Protein AF-A0A3Q8XRW9-F1 (afdb_monomer_lite)

Radius of gyration: 12.32 Å; chains: 1; bounding box: 30×25×29 Å

pLDDT: mean 89.96, std 6.55, range [59.56, 96.81]

Foldseek 3Di:
DDPVLLVQLVVVLVCCCVPVVVVNVVLLVVLQVVVCVVVVNDGDDPVSSVVSSSVVSSVVDDDD

Organism: NCBI:txid2341112

Structure (mmCIF, N/CA/C/O backbone):
data_AF-A0A3Q8XRW9-F1
#
_entry.id   AF-A0A3Q8XRW9-F1
#
loop_
_atom_site.group_PDB
_atom_site.id
_atom_site.type_symbol
_atom_site.label_atom_id
_atom_site.label_alt_id
_atom_site.label_comp_id
_atom_site.label_asym_id
_atom_site.label_entity_id
_atom_site.label_seq_id
_atom_site.pdbx_PDB_ins_code
_atom_site.Cartn_x
_atom_site.Cartn_y
_atom_site.Cartn_z
_atom_site.occupancy
_atom_site.B_iso_or_equiv
_atom_site.auth_seq_id
_atom_site.auth_comp_id
_atom_site.auth_asym_id
_atom_site.auth_atom_id
_atom_site.pdbx_PDB_model_num
ATOM 1 N N . MET A 1 1 ? 8.069 -10.227 4.639 1.00 76.38 1 MET A N 1
ATOM 2 C CA . MET A 1 1 ? 8.840 -9.978 3.402 1.00 76.38 1 MET A CA 1
ATOM 3 C C . MET A 1 1 ? 10.321 -9.925 3.733 1.00 76.38 1 MET A C 1
ATOM 5 O O . MET A 1 1 ? 10.672 -9.291 4.720 1.00 76.38 1 MET A O 1
ATOM 9 N N . ASN A 1 2 ? 11.176 -10.568 2.938 1.00 88.44 2 ASN A N 1
ATOM 10 C CA . ASN A 1 2 ? 12.621 -10.299 2.962 1.00 88.44 2 ASN A CA 1
ATOM 11 C C . ASN A 1 2 ? 12.966 -9.081 2.07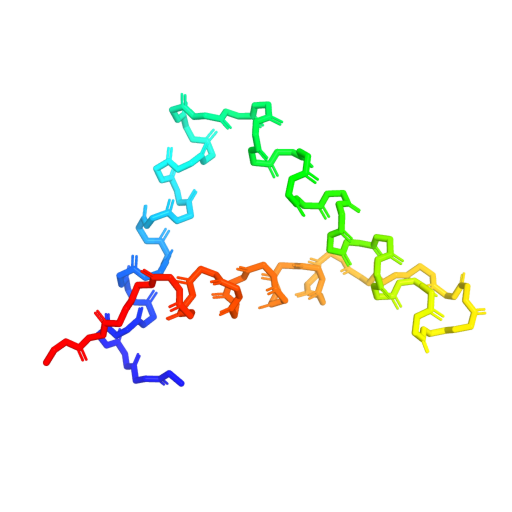2 1.00 88.44 2 ASN A C 1
ATOM 13 O O . ASN A 1 2 ? 12.103 -8.576 1.350 1.00 88.44 2 ASN A O 1
ATOM 17 N N . ASN A 1 3 ? 14.218 -8.611 2.099 1.00 89.75 3 ASN A N 1
ATOM 18 C CA . ASN A 1 3 ? 14.632 -7.427 1.328 1.00 89.75 3 ASN A CA 1
ATOM 19 C C . ASN A 1 3 ? 14.406 -7.590 -0.187 1.00 89.75 3 ASN A C 1
ATOM 21 O O . ASN A 1 3 ? 13.987 -6.644 -0.846 1.00 89.75 3 ASN A O 1
ATOM 25 N N . ALA A 1 4 ? 14.633 -8.786 -0.741 1.00 89.44 4 ALA A N 1
ATOM 26 C CA . ALA A 1 4 ? 14.435 -9.052 -2.167 1.00 89.44 4 ALA A CA 1
ATOM 27 C C . ALA A 1 4 ? 12.949 -8.992 -2.568 1.00 89.44 4 ALA A C 1
ATOM 29 O O . ALA A 1 4 ? 12.603 -8.386 -3.582 1.00 89.44 4 ALA A O 1
ATOM 30 N N . GLN A 1 5 ? 12.063 -9.557 -1.742 1.00 88.31 5 GLN A N 1
ATOM 31 C CA . GLN A 1 5 ? 10.610 -9.446 -1.897 1.00 88.31 5 GLN A CA 1
ATOM 32 C C . GLN A 1 5 ? 10.165 -7.987 -1.832 1.00 88.31 5 GLN A C 1
ATOM 34 O O . GLN A 1 5 ? 9.411 -7.550 -2.694 1.00 88.31 5 GLN A O 1
ATOM 39 N N . MET A 1 6 ? 10.666 -7.219 -0.862 1.00 90.44 6 MET A N 1
ATOM 40 C CA . MET A 1 6 ? 10.291 -5.815 -0.691 1.00 90.44 6 MET A CA 1
ATOM 41 C C . MET A 1 6 ? 10.666 -4.965 -1.909 1.00 90.44 6 MET A C 1
ATOM 43 O O . MET A 1 6 ? 9.835 -4.202 -2.391 1.00 90.44 6 MET A O 1
ATOM 47 N N . VAL A 1 7 ? 11.876 -5.141 -2.455 1.00 92.75 7 VAL A N 1
ATOM 48 C CA . VAL A 1 7 ? 12.305 -4.447 -3.682 1.00 92.75 7 VAL A CA 1
ATOM 49 C C . VAL A 1 7 ? 11.411 -4.817 -4.866 1.00 92.75 7 VAL A C 1
ATOM 51 O O . VAL A 1 7 ? 10.981 -3.938 -5.608 1.00 92.75 7 VAL A O 1
ATOM 54 N N . LYS A 1 8 ? 11.085 -6.105 -5.032 1.00 92.75 8 LYS A N 1
ATOM 55 C CA . LYS A 1 8 ? 10.199 -6.566 -6.110 1.00 92.75 8 LYS A CA 1
ATOM 56 C C . LYS A 1 8 ? 8.798 -5.955 -5.996 1.00 92.75 8 LYS A C 1
ATOM 58 O O . LYS A 1 8 ? 8.284 -5.447 -6.987 1.00 92.75 8 LYS A O 1
ATOM 63 N N . CYS A 1 9 ? 8.217 -5.961 -4.797 1.00 93.94 9 CYS A N 1
ATOM 64 C CA . CYS A 1 9 ? 6.886 -5.402 -4.551 1.00 93.94 9 CYS A CA 1
ATOM 65 C C . CYS A 1 9 ? 6.865 -3.887 -4.757 1.00 93.94 9 CYS A C 1
ATOM 67 O O . CYS A 1 9 ? 5.952 -3.365 -5.386 1.00 93.94 9 CYS A O 1
ATOM 69 N N . PHE A 1 10 ? 7.900 -3.183 -4.292 1.00 93.62 10 PHE A N 1
ATOM 70 C CA . PHE A 1 10 ? 8.019 -1.743 -4.489 1.00 93.62 10 PHE A CA 1
ATOM 71 C C . PHE A 1 10 ? 8.145 -1.369 -5.972 1.00 93.62 10 PHE A C 1
ATOM 73 O O . PHE A 1 10 ? 7.499 -0.428 -6.429 1.00 93.62 10 PHE A O 1
ATOM 80 N N . ASN A 1 11 ? 8.927 -2.121 -6.749 1.00 94.38 11 ASN A N 1
ATOM 81 C CA . ASN A 1 11 ? 9.039 -1.884 -8.188 1.00 94.38 11 ASN A CA 1
ATOM 82 C C . ASN A 1 11 ? 7.701 -2.102 -8.903 1.00 94.38 11 ASN A C 1
ATOM 84 O O . ASN A 1 11 ? 7.337 -1.303 -9.761 1.00 94.38 11 ASN A O 1
ATOM 88 N N . GLU A 1 12 ? 6.958 -3.146 -8.534 1.00 95.00 12 GLU A N 1
ATOM 89 C CA . GLU A 1 12 ? 5.635 -3.412 -9.106 1.00 95.00 12 GLU A CA 1
ATOM 90 C C . GLU A 1 12 ? 4.612 -2.345 -8.706 1.00 95.00 12 GLU A C 1
ATOM 92 O O . GLU A 1 12 ? 3.836 -1.894 -9.546 1.00 95.00 12 GLU A O 1
ATOM 97 N N . TRP A 1 13 ? 4.653 -1.870 -7.460 1.00 94.44 13 TRP A N 1
ATOM 98 C CA . TRP A 1 13 ? 3.870 -0.712 -7.045 1.00 94.44 13 TRP A CA 1
ATOM 99 C C . TRP A 1 13 ? 4.168 0.483 -7.949 1.00 94.44 13 TRP A C 1
ATOM 101 O O . TRP A 1 13 ? 3.249 1.063 -8.525 1.00 94.44 13 TRP A O 1
ATOM 111 N N . MET A 1 14 ? 5.442 0.859 -8.093 1.00 95.44 14 MET A N 1
ATOM 112 C CA . MET A 1 14 ? 5.836 2.008 -8.912 1.00 95.44 14 MET A CA 1
ATOM 113 C C . MET A 1 14 ? 5.431 1.830 -10.378 1.00 95.44 14 MET A C 1
ATOM 115 O O . MET A 1 14 ? 4.979 2.792 -10.998 1.00 95.44 14 MET A O 1
ATOM 119 N N . ARG 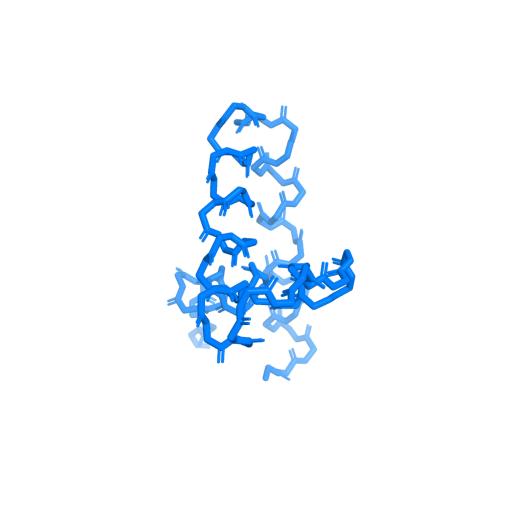A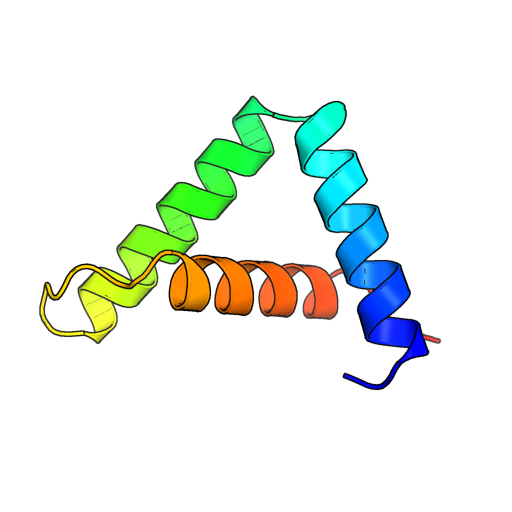 1 15 ? 5.523 0.607 -10.915 1.00 95.50 15 ARG A N 1
ATOM 1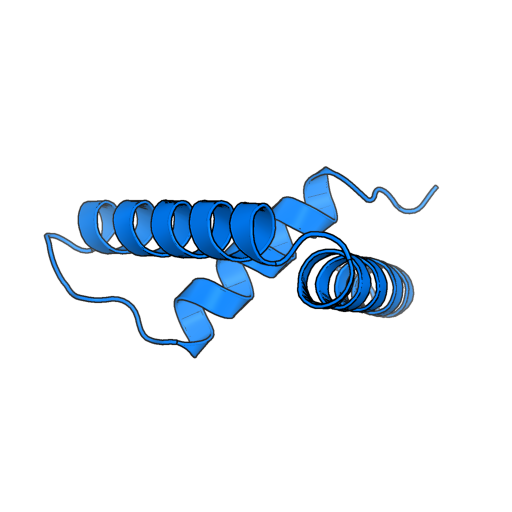20 C CA . ARG A 1 15 ? 5.034 0.273 -12.256 1.00 95.50 15 ARG A CA 1
ATOM 121 C C . ARG A 1 15 ? 3.533 0.538 -12.374 1.00 95.50 15 ARG A C 1
ATOM 123 O O . ARG A 1 15 ? 3.135 1.274 -13.267 1.00 95.50 15 ARG A O 1
ATOM 130 N N . ARG A 1 16 ? 2.707 0.023 -11.452 1.00 94.75 16 ARG A N 1
ATOM 131 C CA . ARG A 1 16 ? 1.247 0.261 -11.447 1.00 94.75 16 ARG A CA 1
ATOM 132 C C . ARG A 1 16 ? 0.902 1.737 -11.308 1.00 94.75 16 ARG A C 1
ATOM 134 O O . ARG A 1 16 ? 0.019 2.218 -12.003 1.00 94.75 16 ARG A O 1
ATOM 141 N N . TYR A 1 17 ? 1.615 2.461 -10.451 1.00 93.75 17 TYR A N 1
ATOM 142 C CA . TYR A 1 17 ? 1.405 3.894 -10.259 1.00 93.75 17 TYR A CA 1
ATOM 143 C C . TYR A 1 17 ? 1.678 4.706 -11.538 1.00 93.75 17 TYR A C 1
ATOM 145 O O . TYR A 1 17 ? 0.952 5.653 -11.831 1.00 93.75 17 TYR A O 1
ATOM 153 N N . ILE A 1 18 ? 2.706 4.336 -12.309 1.00 95.50 18 ILE A N 1
ATOM 154 C CA . ILE A 1 18 ? 3.107 5.050 -13.532 1.00 95.50 18 ILE A CA 1
ATOM 155 C C . ILE A 1 18 ? 2.297 4.595 -14.754 1.00 95.50 18 ILE A C 1
ATOM 157 O O . ILE A 1 18 ? 1.851 5.426 -15.542 1.00 95.50 18 ILE A O 1
ATOM 161 N N . GLU A 1 19 ? 2.132 3.286 -14.934 1.00 96.81 19 GLU A N 1
ATOM 162 C CA . GLU A 1 19 ? 1.572 2.682 -16.150 1.00 96.81 19 GLU A CA 1
ATOM 163 C C . GLU A 1 19 ? 0.058 2.442 -16.058 1.00 96.81 19 GLU A C 1
ATOM 165 O O . GLU A 1 19 ? -0.630 2.456 -17.076 1.00 96.81 19 GLU A O 1
ATOM 170 N N . GLU A 1 20 ? -0.478 2.237 -14.851 1.00 95.31 20 GLU A N 1
ATOM 171 C CA . GLU A 1 20 ? -1.882 1.878 -14.605 1.00 95.31 20 GLU A CA 1
ATOM 172 C C . GLU A 1 20 ? -2.526 2.759 -13.503 1.00 95.31 20 GLU A C 1
ATOM 174 O O . GLU A 1 20 ? -3.149 2.228 -12.577 1.00 95.31 20 GLU A O 1
ATOM 179 N N . PRO A 1 21 ? -2.432 4.1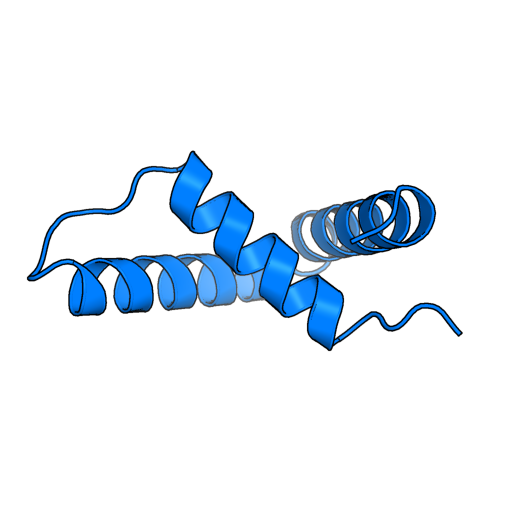07 -13.568 1.00 93.56 21 PRO A N 1
ATOM 180 C CA . PRO A 1 21 ? -2.775 4.989 -12.446 1.00 93.56 21 PRO A CA 1
ATOM 181 C C . PRO A 1 21 ? -4.228 4.852 -11.967 1.00 93.56 21 PRO A C 1
ATOM 183 O O . PRO A 1 21 ? -4.478 4.859 -10.767 1.00 93.56 21 PRO A O 1
ATOM 186 N N . GLY A 1 22 ? -5.188 4.658 -12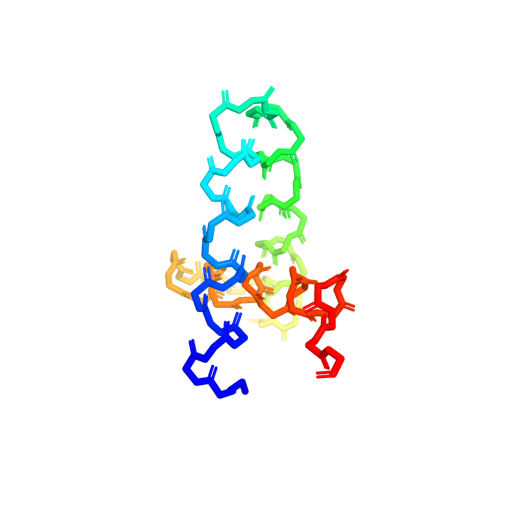.879 1.00 95.25 22 GLY A N 1
ATOM 187 C CA . GLY A 1 22 ? -6.597 4.477 -12.504 1.00 95.25 22 GLY A CA 1
ATOM 188 C C . GLY A 1 22 ? -6.868 3.149 -11.789 1.00 95.25 22 GLY A C 1
ATOM 189 O O . GLY A 1 22 ? -7.678 3.089 -10.867 1.00 95.25 22 GLY A O 1
ATOM 190 N N . ARG A 1 23 ? -6.157 2.080 -12.170 1.00 91.50 23 ARG A N 1
ATOM 191 C CA . ARG A 1 23 ? -6.234 0.795 -11.466 1.00 91.50 23 ARG A CA 1
ATOM 192 C C . ARG A 1 23 ? -5.575 0.903 -10.096 1.00 91.50 23 ARG A C 1
ATOM 194 O O . ARG A 1 23 ? -6.144 0.431 -9.119 1.00 91.50 23 ARG A O 1
ATOM 201 N N . PHE A 1 24 ? -4.411 1.546 -10.031 1.00 93.44 24 PHE A N 1
ATOM 202 C CA . PHE A 1 24 ? -3.711 1.801 -8.779 1.00 93.44 24 PHE A CA 1
ATOM 203 C C . PHE A 1 24 ? -4.593 2.582 -7.794 1.00 93.44 24 PHE A C 1
ATOM 205 O O . PHE A 1 24 ? -4.722 2.187 -6.639 1.00 93.44 24 PHE A O 1
ATOM 212 N N . GLU A 1 25 ? -5.253 3.648 -8.254 1.00 94.25 25 GLU A N 1
ATOM 213 C CA . GLU A 1 25 ? -6.170 4.436 -7.429 1.00 94.25 25 GLU A CA 1
ATOM 214 C C . GLU A 1 25 ? -7.359 3.598 -6.939 1.00 94.25 25 GLU A C 1
ATOM 216 O O . GLU A 1 25 ? -7.675 3.630 -5.752 1.00 94.25 25 GLU A O 1
ATOM 221 N N . ALA A 1 26 ? -7.972 2.786 -7.805 1.00 93.94 26 ALA A N 1
ATOM 222 C CA . ALA A 1 26 ? -9.065 1.898 -7.408 1.00 93.94 26 ALA A CA 1
ATOM 223 C C . ALA A 1 26 ? -8.628 0.847 -6.367 1.00 93.94 26 ALA A C 1
ATOM 225 O O . ALA A 1 26 ? -9.351 0.597 -5.400 1.00 93.94 26 ALA A O 1
ATOM 226 N N . GLU A 1 27 ? -7.441 0.254 -6.531 1.00 92.75 27 GLU A N 1
ATOM 227 C CA . GLU A 1 27 ? -6.860 -0.683 -5.561 1.00 92.75 27 GLU A CA 1
ATOM 228 C C . GLU A 1 27 ? -6.589 0.015 -4.218 1.00 92.75 27 GLU A C 1
ATOM 230 O O . GLU A 1 27 ? -6.952 -0.513 -3.165 1.00 92.75 27 GLU A O 1
ATOM 235 N N . PHE A 1 28 ? -6.030 1.228 -4.247 1.00 92.56 28 PHE A N 1
ATOM 236 C CA . PHE A 1 28 ? -5.760 2.019 -3.047 1.00 92.56 28 PHE A CA 1
ATOM 237 C C . PHE A 1 28 ? -7.048 2.402 -2.304 1.00 92.56 28 PHE A C 1
ATOM 239 O O . PHE A 1 28 ? -7.127 2.227 -1.089 1.00 92.56 28 PHE A O 1
ATOM 246 N N . GLN A 1 29 ? -8.084 2.853 -3.019 1.00 92.62 29 GLN A N 1
ATOM 247 C CA . GLN A 1 29 ? -9.391 3.168 -2.427 1.00 92.62 29 GLN A CA 1
ATOM 248 C C . GLN A 1 29 ? -10.066 1.927 -1.834 1.00 92.62 29 GLN A C 1
ATOM 250 O O . GLN A 1 29 ? -10.627 1.994 -0.743 1.00 92.62 29 GLN A O 1
ATOM 255 N N . SER A 1 30 ? -9.971 0.774 -2.504 1.00 92.31 30 SER A N 1
ATOM 256 C CA . SER A 1 30 ? -10.513 -0.482 -1.978 1.00 92.31 30 SER A CA 1
ATOM 257 C C . SER A 1 30 ? -9.829 -0.910 -0.678 1.00 92.31 30 SER A C 1
ATOM 259 O O . SER A 1 30 ? -10.509 -1.392 0.225 1.00 92.31 30 SER A O 1
ATOM 261 N N . VAL A 1 31 ? -8.506 -0.749 -0.577 1.00 92.69 31 VAL A N 1
ATOM 262 C CA . VAL A 1 31 ? -7.747 -1.043 0.648 1.00 92.69 31 VAL A CA 1
ATOM 263 C C . VAL A 1 31 ? -8.114 -0.067 1.763 1.00 92.69 31 VAL A C 1
ATOM 265 O O . VAL A 1 31 ? -8.334 -0.489 2.895 1.00 92.69 31 VAL A O 1
ATOM 268 N N . ASN A 1 32 ? -8.219 1.221 1.439 1.00 91.38 32 ASN A N 1
ATOM 269 C CA . ASN A 1 32 ? -8.622 2.260 2.379 1.00 91.38 32 ASN A CA 1
ATOM 270 C C . ASN A 1 32 ? -10.015 1.961 2.971 1.00 91.38 32 ASN A C 1
ATOM 272 O O . ASN A 1 32 ? -10.170 1.917 4.189 1.00 91.38 32 ASN A O 1
ATOM 276 N N . GLN A 1 33 ? -10.998 1.640 2.121 1.00 89.62 33 GLN A N 1
ATOM 277 C CA . GLN A 1 33 ? -12.347 1.278 2.564 1.00 89.62 33 GLN A CA 1
ATOM 278 C C . GLN A 1 33 ? -12.350 0.026 3.447 1.00 89.62 33 GLN A C 1
ATOM 280 O O . GLN A 1 33 ? -12.967 0.035 4.506 1.00 89.62 33 GLN A O 1
ATOM 285 N N . PHE A 1 34 ? -11.631 -1.027 3.048 1.00 90.81 34 PHE A N 1
ATOM 286 C CA . PHE A 1 34 ? -11.544 -2.258 3.835 1.00 90.81 34 PHE A CA 1
ATOM 287 C C . PHE A 1 34 ? -10.991 -2.000 5.245 1.00 90.81 34 PHE A C 1
ATOM 289 O O . PHE A 1 34 ? -11.564 -2.455 6.232 1.00 90.81 34 PHE A O 1
ATOM 296 N N . LEU A 1 35 ? -9.909 -1.225 5.350 1.00 91.00 35 LEU A N 1
ATOM 297 C CA . LEU A 1 35 ? -9.319 -0.866 6.639 1.00 91.00 35 LEU A CA 1
ATOM 298 C C . LEU A 1 35 ? -10.244 0.030 7.473 1.00 91.00 35 LEU A C 1
ATOM 300 O O . LEU A 1 35 ? -10.282 -0.113 8.694 1.00 91.00 35 LEU A O 1
ATOM 304 N N . ALA A 1 36 ? -10.984 0.939 6.834 1.00 89.12 36 ALA A N 1
ATOM 305 C CA . ALA A 1 36 ? -11.968 1.771 7.517 1.00 89.12 36 ALA A CA 1
ATOM 306 C C . ALA A 1 36 ? -13.114 0.926 8.096 1.00 89.12 36 ALA A C 1
ATOM 308 O O . ALA A 1 36 ? -13.523 1.148 9.236 1.00 89.12 36 ALA A O 1
ATOM 309 N N . ASP A 1 37 ? -13.582 -0.075 7.347 1.00 88.19 37 ASP A N 1
ATOM 310 C CA . ASP A 1 37 ? -14.630 -1.003 7.779 1.00 88.19 37 ASP A CA 1
ATOM 311 C C . ASP A 1 37 ? -14.161 -1.877 8.958 1.00 88.19 37 ASP A C 1
ATOM 313 O O . ASP A 1 37 ? -14.904 -2.058 9.924 1.00 88.19 37 ASP A O 1
ATOM 317 N N . GLU A 1 38 ? -12.917 -2.376 8.932 1.00 89.31 38 GLU A N 1
ATOM 318 C CA . GLU A 1 38 ? -12.336 -3.138 10.052 1.00 89.31 38 GLU A CA 1
ATOM 319 C C . GLU A 1 38 ? -12.109 -2.282 11.305 1.00 89.31 38 GLU A C 1
ATOM 321 O O . GLU A 1 38 ? -12.170 -2.784 12.430 1.00 89.31 38 GLU A O 1
ATOM 326 N N . ALA A 1 39 ? -11.853 -0.986 11.127 1.00 86.00 39 ALA A N 1
ATOM 327 C CA . ALA A 1 39 ? -11.563 -0.055 12.208 1.00 86.00 39 ALA A CA 1
ATOM 328 C C . ALA A 1 39 ? -12.810 0.684 12.740 1.00 86.00 39 ALA A C 1
ATOM 330 O O . ALA A 1 39 ? -12.668 1.778 13.291 1.00 86.00 39 ALA A O 1
ATOM 331 N N . ASP A 1 40 ? -14.008 0.104 12.584 1.00 81.94 40 ASP A N 1
ATOM 332 C CA . ASP A 1 40 ? -15.302 0.666 13.024 1.00 81.94 40 ASP A CA 1
ATOM 333 C C . ASP A 1 40 ? -15.558 2.084 12.474 1.00 81.94 40 ASP A C 1
ATOM 335 O O . ASP A 1 40 ? -15.971 3.008 13.175 1.00 81.94 40 ASP A O 1
ATOM 339 N N . GLY A 1 41 ? -15.233 2.288 11.196 1.00 77.06 41 GLY A N 1
ATOM 340 C CA . GLY A 1 41 ? -15.395 3.564 10.501 1.00 77.06 41 GLY A CA 1
ATOM 341 C C . GLY A 1 41 ? -14.279 4.581 10.755 1.00 77.06 41 GLY A C 1
ATOM 342 O O . GLY A 1 41 ? -14.374 5.711 10.271 1.00 77.06 41 GLY A O 1
ATOM 343 N N . ARG A 1 42 ? -13.209 4.224 11.483 1.00 88.94 42 ARG A N 1
ATOM 344 C CA . ARG A 1 42 ? -12.015 5.077 11.585 1.00 88.94 42 ARG A CA 1
ATOM 345 C C . ARG A 1 42 ? -11.307 5.137 10.235 1.00 88.94 42 ARG A C 1
ATOM 347 O O . ARG A 1 42 ? -10.866 4.118 9.718 1.00 88.94 42 ARG A O 1
ATOM 354 N N . GLU A 1 43 ? -11.081 6.349 9.738 1.00 87.12 43 GLU A N 1
ATOM 355 C CA . GLU A 1 43 ? -10.249 6.559 8.554 1.00 87.12 43 GLU A CA 1
ATOM 356 C C . GLU A 1 43 ? -8.807 6.061 8.810 1.00 87.12 43 GLU A C 1
ATOM 358 O O . GLU A 1 43 ? -8.159 6.482 9.784 1.00 87.12 43 GLU A O 1
ATOM 363 N N . PRO A 1 44 ? -8.287 5.135 7.988 1.00 89.69 44 PRO A N 1
ATOM 364 C CA . PRO A 1 44 ? -6.920 4.670 8.111 1.00 89.69 44 PRO A CA 1
ATOM 365 C C . PRO A 1 44 ? -5.957 5.759 7.644 1.00 89.69 44 PRO A C 1
ATOM 367 O O . PRO A 1 44 ? -6.217 6.560 6.747 1.00 89.69 44 PRO A O 1
ATOM 370 N N . THR A 1 45 ? -4.781 5.776 8.249 1.00 92.44 45 THR A N 1
ATOM 371 C CA . THR A 1 45 ? -3.710 6.664 7.826 1.00 92.44 45 THR A CA 1
ATOM 372 C C . THR A 1 45 ? -3.215 6.277 6.436 1.00 92.44 45 THR A C 1
ATOM 374 O O . THR A 1 45 ? -3.291 5.123 5.998 1.00 92.44 45 THR A O 1
ATOM 377 N N . TYR A 1 46 ? -2.600 7.244 5.757 1.00 88.06 46 TYR A N 1
ATOM 378 C CA . TYR A 1 46 ? -1.945 6.998 4.477 1.00 88.06 46 TYR A CA 1
ATOM 379 C C . TYR A 1 46 ? -0.909 5.860 4.565 1.00 88.06 46 TYR A C 1
ATOM 381 O O . TYR A 1 46 ? -0.829 5.025 3.667 1.00 88.06 46 TYR A O 1
ATOM 389 N N . GLY A 1 47 ? -0.160 5.777 5.673 1.00 90.81 47 GLY A N 1
ATOM 390 C CA . GLY A 1 47 ? 0.832 4.722 5.904 1.00 90.81 47 GLY A CA 1
ATOM 391 C C . GLY A 1 47 ? 0.223 3.326 6.081 1.00 90.81 47 GLY A C 1
ATOM 392 O O . GLY A 1 47 ? 0.781 2.351 5.574 1.00 90.81 47 GLY A O 1
ATOM 393 N N . GLU A 1 48 ? -0.929 3.224 6.748 1.00 92.06 48 GLU A N 1
ATOM 394 C CA . GLU A 1 48 ? -1.677 1.966 6.898 1.00 92.06 48 GLU A CA 1
ATOM 395 C C . GLU A 1 48 ? -2.186 1.474 5.536 1.00 92.06 48 GLU A C 1
ATOM 397 O O . GLU A 1 48 ? -1.910 0.336 5.153 1.00 92.06 48 GLU A O 1
ATOM 402 N N . SER A 1 49 ? -2.811 2.364 4.758 1.00 92.81 49 SER A N 1
ATOM 403 C CA . SER A 1 49 ? -3.286 2.054 3.400 1.00 92.81 49 SER A CA 1
ATOM 404 C C . SER A 1 49 ? -2.138 1.634 2.481 1.00 92.81 49 SER A C 1
ATOM 406 O O . SER A 1 49 ? -2.232 0.644 1.754 1.00 92.81 49 SER A O 1
ATOM 408 N N . CYS A 1 50 ? -1.004 2.335 2.573 1.00 92.44 50 CYS A N 1
ATOM 409 C CA . CYS A 1 50 ? 0.205 1.974 1.850 1.00 92.44 50 CYS A CA 1
ATOM 410 C C . CYS A 1 50 ? 0.699 0.569 2.213 1.00 92.44 50 CYS A C 1
ATOM 412 O O . CYS A 1 50 ? 1.009 -0.242 1.343 1.00 92.44 50 CYS A O 1
ATOM 414 N N . THR A 1 51 ? 0.774 0.266 3.505 1.00 93.00 51 THR A N 1
ATOM 415 C CA . THR A 1 51 ? 1.288 -1.020 3.982 1.00 93.00 51 THR A CA 1
ATOM 416 C C . THR A 1 51 ? 0.409 -2.176 3.513 1.00 93.00 51 THR A C 1
ATOM 418 O O . THR A 1 51 ? 0.932 -3.178 3.025 1.00 93.00 51 THR A O 1
ATOM 421 N N . ALA A 1 52 ? -0.912 -2.021 3.600 1.00 93.25 52 ALA A N 1
ATOM 422 C CA . ALA A 1 52 ? -1.862 -3.034 3.158 1.00 93.25 52 ALA A CA 1
ATOM 423 C C . ALA A 1 52 ? -1.811 -3.258 1.635 1.00 93.25 52 ALA A C 1
ATOM 425 O O . ALA A 1 52 ? -1.802 -4.404 1.182 1.00 93.25 52 ALA A O 1
ATOM 426 N N . LEU A 1 53 ? -1.661 -2.198 0.831 1.00 93.31 53 LEU A N 1
ATOM 427 C CA . LEU A 1 53 ? -1.470 -2.356 -0.613 1.00 93.31 53 LEU A CA 1
ATOM 428 C C . LEU A 1 53 ? -0.148 -3.075 -0.943 1.00 93.31 53 LEU A C 1
ATOM 430 O O . LEU A 1 53 ? -0.132 -3.965 -1.793 1.00 93.31 53 LEU A O 1
ATOM 434 N N . MET A 1 54 ? 0.947 -2.767 -0.233 1.00 92.38 54 MET A N 1
ATOM 435 C CA . MET A 1 54 ? 2.226 -3.475 -0.409 1.00 92.38 54 MET A CA 1
ATOM 436 C C . MET A 1 54 ? 2.103 -4.970 -0.094 1.00 92.38 54 MET A C 1
ATOM 438 O O . MET A 1 54 ? 2.706 -5.796 -0.777 1.00 92.38 54 MET A O 1
ATOM 442 N N . GLN A 1 55 ? 1.341 -5.326 0.944 1.00 91.56 55 GLN A N 1
ATOM 443 C CA . GLN A 1 55 ? 1.102 -6.722 1.318 1.00 91.56 55 GLN A CA 1
ATOM 444 C C . GLN A 1 55 ? 0.339 -7.468 0.223 1.00 91.56 55 GLN A C 1
ATOM 446 O O . GLN A 1 55 ? 0.752 -8.559 -0.160 1.00 91.56 55 GLN A O 1
ATOM 451 N N . ARG A 1 56 ? -0.691 -6.843 -0.352 1.00 91.19 56 ARG A N 1
ATOM 452 C CA . ARG A 1 56 ? -1.444 -7.414 -1.473 1.00 91.19 56 ARG A CA 1
ATOM 453 C C . ARG A 1 56 ? -0.563 -7.651 -2.701 1.00 91.19 56 ARG A C 1
ATOM 455 O O . ARG A 1 56 ? -0.581 -8.727 -3.287 1.00 91.19 56 ARG A O 1
ATOM 462 N N . ILE A 1 57 ? 0.291 -6.686 -3.043 1.00 91.62 57 ILE A N 1
ATOM 463 C CA . ILE A 1 57 ? 1.268 -6.853 -4.130 1.00 91.62 57 ILE A CA 1
ATOM 464 C C . ILE A 1 57 ? 2.244 -8.000 -3.821 1.00 91.62 57 ILE A C 1
ATOM 466 O O . ILE A 1 57 ? 2.632 -8.738 -4.726 1.00 91.62 57 ILE A O 1
ATOM 470 N N . ALA A 1 58 ? 2.625 -8.193 -2.555 1.00 91.06 58 ALA A N 1
ATOM 471 C CA . ALA A 1 58 ? 3.512 -9.281 -2.151 1.00 91.06 58 ALA A CA 1
ATOM 472 C C . ALA A 1 58 ? 2.890 -10.675 -2.317 1.00 91.06 58 ALA A C 1
ATOM 474 O O . ALA A 1 58 ? 3.616 -11.614 -2.648 1.00 91.06 58 ALA A O 1
ATOM 475 N N . GLU A 1 59 ? 1.574 -10.812 -2.145 1.00 89.50 59 GLU A N 1
ATOM 476 C CA . GLU A 1 59 ? 0.838 -12.051 -2.441 1.00 89.50 59 GLU A CA 1
ATOM 477 C C . GLU A 1 59 ? 0.847 -12.370 -3.945 1.00 89.50 59 GLU A C 1
ATOM 479 O O . GLU A 1 59 ? 0.951 -13.530 -4.342 1.00 89.50 59 GLU A O 1
ATOM 484 N N . GLU A 1 60 ? 0.814 -11.336 -4.787 1.00 87.25 60 GLU A N 1
ATOM 485 C CA . GLU A 1 60 ? 0.825 -11.446 -6.251 1.00 87.25 60 GLU A CA 1
ATOM 486 C C . GLU A 1 60 ? 2.244 -11.603 -6.833 1.00 87.25 60 GLU A C 1
ATOM 488 O O . GLU A 1 60 ? 2.418 -12.095 -7.950 1.00 87.25 60 GLU A O 1
ATOM 493 N N . CYS A 1 61 ? 3.274 -11.210 -6.077 1.00 83.06 61 CYS A N 1
ATOM 494 C CA . CYS A 1 61 ? 4.680 -11.226 -6.482 1.00 83.06 61 CYS A CA 1
ATOM 495 C C . CYS A 1 61 ? 5.528 -12.199 -5.643 1.00 83.06 61 CYS A C 1
ATOM 497 O O . CYS A 1 61 ? 6.486 -11.762 -4.989 1.00 83.06 61 CYS A O 1
ATOM 499 N N . PRO A 1 62 ? 5.286 -13.523 -5.702 1.00 73.19 62 PRO A N 1
ATOM 500 C CA . PRO A 1 62 ? 6.098 -14.475 -4.960 1.00 73.19 62 PRO A CA 1
ATOM 501 C C . PRO A 1 62 ? 7.567 -14.378 -5.394 1.00 73.19 62 PRO A C 1
ATOM 503 O O . PRO A 1 62 ? 7.894 -14.142 -6.566 1.00 73.19 62 PRO A O 1
ATOM 506 N N . VAL A 1 63 ? 8.469 -14.530 -4.429 1.00 67.25 63 VAL A N 1
ATOM 507 C CA . VAL A 1 63 ? 9.886 -14.776 -4.711 1.00 67.25 63 VAL A CA 1
ATOM 508 C C . VAL A 1 63 ? 10.048 -16.284 -4.771 1.00 67.25 63 VAL A C 1
ATOM 510 O O . VAL A 1 63 ? 9.675 -16.966 -3.817 1.00 67.25 63 VAL A O 1
ATOM 513 N N . GLY A 1 64 ? 10.479 -16.765 -5.940 1.00 59.56 64 GLY A N 1
ATOM 514 C CA . GLY A 1 64 ? 10.802 -18.172 -6.169 1.00 59.56 64 GLY A CA 1
ATOM 515 C C . GLY A 1 64 ? 12.070 -18.603 -5.451 1.00 59.56 64 GLY A C 1
ATOM 516 O O . GLY A 1 64 ? 12.821 -17.713 -4.986 1.00 59.56 64 GLY A O 1
#

Secondary structure (DSSP, 8-state):
--HHHHHHHHHHHHHHHHH-HHHHHHHHHHHHHHHHHHTTTPPPPHHHHHHHHHHHHHHHS---

Sequence (64 aa):
MNNAQMVKCFNEWMRRYIEEPGRFEAEFQSVNQFLADEADGREPTYGESCTALMQRIAEECPVG